Protein AF-A0A3D6EI21-F1 (afdb_monomer)

Radius of gyration: 33.59 Å; Cα contacts (8 Å, |Δi|>4): 11; chains: 1; bounding box: 94×49×69 Å

Structure (mmCIF, N/CA/C/O backbone):
data_AF-A0A3D6EI21-F1
#
_entry.id   AF-A0A3D6EI21-F1
#
loop_
_atom_site.group_PDB
_atom_site.id
_atom_site.type_symbol
_atom_site.label_atom_id
_atom_site.label_alt_id
_atom_site.label_comp_id
_atom_site.label_asym_id
_atom_site.label_entity_id
_atom_site.label_seq_id
_atom_site.pdbx_PDB_ins_code
_atom_site.Cartn_x
_atom_site.Cartn_y
_atom_site.Cartn_z
_atom_site.occupancy
_atom_site.B_iso_or_equiv
_atom_site.auth_seq_id
_atom_site.auth_comp_id
_atom_site.auth_asym_id
_atom_site.auth_atom_id
_atom_site.pdbx_PDB_model_num
ATOM 1 N N . MET A 1 1 ? 71.794 -12.183 -50.496 1.00 36.28 1 MET A N 1
ATOM 2 C CA . MET A 1 1 ? 73.024 -11.587 -51.060 1.00 36.28 1 MET A CA 1
ATOM 3 C C . MET A 1 1 ? 72.668 -10.945 -52.394 1.00 36.28 1 MET A C 1
ATOM 5 O O . MET A 1 1 ? 72.012 -11.634 -53.166 1.00 36.28 1 MET A O 1
ATOM 9 N N . PRO A 1 2 ? 73.088 -9.700 -52.698 1.00 51.09 2 PRO A N 1
ATOM 10 C CA . PRO A 1 2 ? 73.506 -8.626 -51.778 1.00 51.09 2 PRO A CA 1
ATOM 11 C C . PRO A 1 2 ? 72.330 -8.219 -50.838 1.00 51.09 2 PRO A C 1
ATOM 13 O O . PRO A 1 2 ? 71.806 -9.141 -50.211 1.00 51.09 2 PRO A O 1
ATOM 16 N N . VAL A 1 3 ? 71.847 -6.986 -50.601 1.00 43.09 3 VAL A N 1
ATOM 17 C CA . VAL A 1 3 ? 72.108 -5.610 -51.101 1.00 43.09 3 VAL A CA 1
ATOM 18 C C . VAL A 1 3 ? 71.792 -4.607 -49.966 1.00 43.09 3 VAL A C 1
ATOM 20 O O . VAL A 1 3 ? 71.117 -4.976 -49.004 1.00 43.09 3 VAL A O 1
ATOM 23 N N . ARG A 1 4 ? 72.237 -3.344 -50.061 1.00 41.50 4 ARG A N 1
ATOM 24 C CA . ARG A 1 4 ? 71.826 -2.234 -49.170 1.00 41.50 4 ARG A CA 1
ATOM 25 C C . ARG A 1 4 ? 72.081 -0.866 -49.840 1.00 41.50 4 ARG A C 1
ATOM 27 O O . ARG A 1 4 ? 72.950 -0.794 -50.700 1.00 41.50 4 ARG A O 1
ATOM 34 N N . LEU A 1 5 ? 71.434 0.182 -49.300 1.00 43.19 5 LEU A N 1
ATOM 35 C CA . LEU A 1 5 ? 71.646 1.641 -49.472 1.00 43.19 5 LEU A CA 1
ATOM 36 C C . LEU A 1 5 ? 70.818 2.238 -50.631 1.00 43.19 5 LEU A C 1
ATOM 38 O O . LEU A 1 5 ? 70.952 1.810 -51.765 1.00 43.19 5 LEU A O 1
ATOM 42 N N . HIS A 1 6 ? 69.924 3.205 -50.392 1.00 41.00 6 HIS A N 1
ATOM 43 C CA . HIS A 1 6 ? 70.313 4.525 -49.886 1.00 41.00 6 HIS A CA 1
ATOM 44 C C . HIS A 1 6 ? 69.335 5.228 -48.918 1.00 41.00 6 HIS A C 1
ATOM 46 O O . HIS A 1 6 ? 68.145 4.949 -48.838 1.00 41.00 6 HIS A O 1
ATOM 52 N N . SER A 1 7 ? 69.928 6.181 -48.204 1.00 42.75 7 SER A N 1
ATOM 53 C CA . SER A 1 7 ? 69.393 7.208 -47.302 1.00 42.75 7 SER A CA 1
ATOM 54 C C . SER A 1 7 ? 68.022 7.840 -47.620 1.00 42.75 7 SER A C 1
ATOM 56 O O . SER A 1 7 ? 67.874 8.559 -48.603 1.00 42.75 7 SER A O 1
ATOM 58 N N . MET A 1 8 ? 67.104 7.733 -46.655 1.00 38.47 8 MET A N 1
ATOM 59 C CA . MET A 1 8 ? 66.654 8.865 -45.820 1.00 38.47 8 MET A CA 1
ATOM 60 C C . MET A 1 8 ? 66.518 10.251 -46.491 1.00 38.47 8 MET A C 1
ATOM 62 O O . MET A 1 8 ? 67.499 10.978 -46.638 1.00 38.47 8 MET A O 1
ATOM 66 N N . SER A 1 9 ? 65.275 10.681 -46.716 1.00 44.03 9 SER A N 1
ATOM 67 C CA . SER A 1 9 ? 64.811 12.065 -46.506 1.00 44.03 9 SER A CA 1
ATOM 68 C C . SER A 1 9 ? 63.295 12.064 -46.299 1.00 44.03 9 SER A C 1
ATOM 70 O O . SER A 1 9 ? 62.599 11.213 -46.848 1.00 44.03 9 SER A O 1
ATOM 72 N N . THR A 1 10 ? 62.791 12.961 -45.453 1.00 41.53 10 THR A N 1
ATOM 73 C CA . THR A 1 10 ? 61.366 13.032 -45.094 1.00 41.53 10 THR A CA 1
ATOM 74 C C . THR A 1 10 ? 60.537 13.725 -46.170 1.00 41.53 10 THR A C 1
ATOM 76 O O . THR A 1 10 ? 60.956 14.740 -46.722 1.00 41.53 10 THR A O 1
ATOM 79 N N . GLU A 1 11 ? 59.350 13.178 -46.418 1.00 39.12 11 GLU A N 1
ATOM 80 C CA . GLU A 1 11 ? 58.375 13.633 -47.412 1.00 39.12 11 GLU A CA 1
ATOM 81 C C . GLU A 1 11 ? 57.889 15.074 -47.173 1.00 39.12 11 GLU A C 1
ATOM 83 O O . GLU A 1 11 ? 57.866 15.560 -46.039 1.00 39.12 11 GLU A O 1
ATOM 88 N N . SER A 1 12 ? 57.507 15.771 -48.246 1.00 46.62 12 SER A N 1
ATOM 89 C CA . SER A 1 12 ? 57.080 17.169 -48.192 1.00 46.62 12 SER A CA 1
ATOM 90 C C . SER A 1 12 ? 55.909 17.460 -49.136 1.00 46.62 12 SER A C 1
ATOM 92 O O . SER A 1 12 ? 55.960 17.147 -50.322 1.00 46.62 12 SER A O 1
ATOM 94 N N . THR A 1 13 ? 54.902 18.174 -48.609 1.00 45.28 13 THR A N 1
ATOM 95 C CA . THR A 1 13 ? 53.738 18.748 -49.331 1.00 45.28 13 THR A CA 1
ATOM 96 C C . THR A 1 13 ? 52.736 17.718 -49.910 1.00 45.28 13 THR A C 1
ATOM 98 O O . THR A 1 13 ? 53.074 16.542 -49.998 1.00 45.28 13 THR A O 1
ATOM 101 N N . PRO A 1 14 ? 51.495 18.110 -50.288 1.00 46.22 14 PRO A N 1
ATOM 102 C CA . PRO A 1 14 ? 50.895 19.450 -50.276 1.00 46.22 14 PRO A CA 1
ATOM 103 C C . PRO A 1 14 ? 49.663 19.600 -49.364 1.00 46.22 14 PRO A C 1
ATOM 105 O O . PRO A 1 14 ? 49.229 18.675 -48.685 1.00 46.22 14 PRO A O 1
ATOM 108 N N . ALA A 1 15 ? 49.105 20.813 -49.347 1.00 47.09 15 ALA A N 1
ATOM 109 C CA . ALA A 1 15 ? 47.841 21.127 -48.690 1.00 47.09 15 ALA A CA 1
ATOM 110 C C . ALA A 1 15 ? 46.719 21.274 -49.729 1.00 47.09 15 ALA A C 1
ATOM 112 O O . ALA A 1 15 ? 46.847 22.079 -50.651 1.00 47.09 15 ALA A O 1
ATOM 113 N N . GLU A 1 16 ? 45.593 20.585 -49.531 1.00 46.97 16 GLU A N 1
ATOM 114 C CA . GLU A 1 16 ? 44.366 20.797 -50.309 1.00 46.97 16 GLU A CA 1
ATOM 115 C C . GLU A 1 16 ? 43.190 21.163 -49.397 1.00 46.97 16 GLU A C 1
ATOM 117 O O . GLU A 1 16 ? 42.643 20.348 -48.655 1.00 46.97 16 GLU A O 1
ATOM 122 N N . CYS A 1 17 ? 42.800 22.437 -49.452 1.00 40.47 17 CYS A N 1
ATOM 123 C CA . CYS A 1 17 ? 41.667 22.976 -48.709 1.00 40.47 17 CYS A CA 1
ATOM 124 C C . CYS A 1 17 ? 40.381 22.777 -49.522 1.00 40.47 17 CYS A C 1
ATOM 126 O O . CYS A 1 17 ? 40.062 23.576 -50.409 1.00 40.47 17 CYS A O 1
ATOM 128 N N . HIS A 1 18 ? 39.653 21.690 -49.252 1.00 46.69 18 HIS A N 1
ATOM 129 C CA . HIS A 1 18 ? 38.447 21.375 -50.012 1.00 46.69 18 HIS A CA 1
ATOM 130 C C . HIS A 1 18 ? 37.273 22.313 -49.689 1.00 46.69 18 HIS A C 1
ATOM 132 O O . HIS A 1 18 ? 36.983 22.670 -48.548 1.00 46.69 18 HIS A O 1
ATOM 138 N N . ARG A 1 19 ? 36.610 22.747 -50.759 1.00 46.44 19 ARG A N 1
ATOM 139 C CA . ARG A 1 19 ? 35.742 23.926 -50.809 1.00 46.44 19 ARG A CA 1
ATOM 140 C C . ARG A 1 19 ? 34.309 23.602 -50.359 1.00 46.44 19 ARG A C 1
ATOM 142 O O . ARG A 1 19 ? 33.621 22.874 -51.064 1.00 46.44 19 ARG A O 1
ATOM 149 N N . GLY A 1 20 ? 33.825 24.235 -49.283 1.00 42.88 20 GLY A N 1
ATOM 150 C CA . GLY A 1 20 ? 32.382 24.494 -49.111 1.00 42.88 20 GLY A CA 1
ATOM 151 C C . GLY A 1 20 ? 31.652 23.927 -47.884 1.00 42.88 20 GLY A C 1
ATOM 152 O O . GLY A 1 20 ? 30.715 23.152 -48.043 1.00 42.88 20 GLY A O 1
ATOM 153 N N . SER A 1 21 ? 31.962 24.416 -46.678 1.00 46.69 21 SER A N 1
ATOM 154 C CA . SER A 1 21 ? 30.953 24.763 -45.650 1.00 46.69 21 SER A CA 1
ATOM 155 C C . SER A 1 21 ? 31.577 25.651 -44.568 1.00 46.69 21 SER A C 1
ATOM 157 O O . SER A 1 21 ? 32.773 25.560 -44.300 1.00 46.69 21 SER A O 1
ATOM 159 N N . ALA A 1 22 ? 30.804 26.582 -44.004 1.00 48.09 22 ALA A N 1
ATOM 160 C CA . ALA A 1 22 ? 31.361 27.729 -43.286 1.00 48.09 22 ALA A CA 1
ATOM 161 C C . ALA A 1 22 ? 31.659 27.462 -41.800 1.00 48.09 22 ALA A C 1
ATOM 163 O O . ALA A 1 22 ? 30.765 27.112 -41.033 1.00 48.09 22 ALA A O 1
ATOM 164 N N . SER A 1 23 ? 32.897 27.737 -41.374 1.00 44.16 23 SER A N 1
ATOM 165 C CA . SER A 1 23 ? 33.262 28.023 -39.974 1.00 44.16 23 SER A CA 1
ATOM 166 C C . SER A 1 23 ? 34.585 28.796 -39.879 1.00 44.16 23 SER A C 1
ATOM 168 O O . SER A 1 23 ? 35.558 28.348 -39.278 1.00 44.16 23 SER A O 1
ATOM 170 N N . CYS A 1 24 ? 34.619 30.005 -40.449 1.00 41.91 24 CYS A N 1
ATOM 171 C CA . CYS A 1 24 ? 35.608 31.002 -40.035 1.00 41.91 24 CYS A CA 1
ATOM 172 C C . CYS A 1 24 ? 35.237 31.489 -38.626 1.00 41.91 24 CYS A C 1
ATOM 174 O O . CYS A 1 24 ? 34.304 32.277 -38.490 1.00 41.91 24 CYS A O 1
ATOM 176 N N . SER A 1 25 ? 35.942 31.027 -37.586 1.00 45.97 25 SER A N 1
ATOM 177 C CA . SER A 1 25 ? 35.703 31.464 -36.202 1.00 45.97 25 SER A CA 1
ATOM 178 C C . SER A 1 25 ? 36.884 32.258 -35.643 1.00 45.97 25 SER A C 1
ATOM 180 O O . SER A 1 25 ? 37.873 31.722 -35.152 1.00 45.97 25 SER A O 1
ATOM 182 N N . PHE A 1 26 ? 36.725 33.568 -35.792 1.00 37.22 26 PHE A N 1
ATOM 183 C CA . PHE A 1 26 ? 37.452 34.689 -35.207 1.00 37.22 26 PHE A CA 1
ATOM 184 C C . PHE A 1 26 ? 38.112 34.452 -33.829 1.00 37.22 26 PHE A C 1
ATOM 186 O O . PHE A 1 26 ? 37.500 33.931 -32.896 1.00 37.22 26 PHE A O 1
ATOM 193 N N . SER A 1 27 ? 39.346 34.940 -33.673 1.00 47.06 27 SER A N 1
ATOM 194 C CA . SER A 1 27 ? 40.079 34.935 -32.403 1.00 47.06 27 SER A CA 1
ATOM 195 C C . SER A 1 27 ? 39.463 35.861 -31.348 1.00 47.06 27 SER A C 1
ATOM 197 O O . SER A 1 27 ? 39.300 37.051 -31.583 1.00 47.06 27 SER A O 1
ATOM 199 N N . GLY A 1 28 ? 39.296 35.347 -30.127 1.00 49.19 28 GLY A N 1
ATOM 200 C CA . GLY A 1 28 ? 39.482 36.129 -28.899 1.00 49.19 28 GLY A CA 1
ATOM 201 C C . GLY A 1 28 ? 38.420 37.172 -28.525 1.00 49.19 28 GLY A C 1
ATOM 202 O O . GLY A 1 28 ? 38.631 38.369 -28.688 1.00 49.19 28 GLY A O 1
ATOM 203 N N . VAL A 1 29 ? 37.386 36.735 -27.799 1.00 45.66 29 VAL A N 1
ATOM 204 C CA . VAL A 1 29 ? 36.722 37.574 -26.782 1.00 45.66 29 VAL A CA 1
ATOM 205 C C . VAL A 1 29 ? 36.754 36.828 -25.448 1.00 45.66 29 VAL A C 1
ATOM 207 O O . VAL A 1 29 ? 36.077 35.820 -25.272 1.00 45.66 29 VAL A O 1
ATOM 210 N N . SER A 1 30 ? 37.569 37.305 -24.503 1.00 47.84 30 SER A N 1
ATOM 211 C CA . SER A 1 30 ? 37.756 36.659 -23.195 1.00 47.84 30 SER A CA 1
ATOM 212 C C . SER A 1 30 ? 36.759 37.192 -22.161 1.00 47.84 30 SER A C 1
ATOM 214 O O . SER A 1 30 ? 37.069 38.069 -21.352 1.00 47.84 30 SER A O 1
ATOM 216 N N . THR A 1 31 ? 35.529 36.675 -22.182 1.00 42.12 31 THR A N 1
ATOM 217 C CA . THR A 1 31 ? 34.529 36.962 -21.144 1.00 42.12 31 THR A CA 1
ATOM 218 C C . THR A 1 31 ? 34.815 36.149 -19.879 1.00 42.12 31 THR A C 1
ATOM 220 O O . THR A 1 31 ? 34.469 34.973 -19.770 1.00 42.12 31 THR A O 1
ATOM 223 N N . LYS A 1 32 ? 35.410 36.790 -18.862 1.00 43.38 32 LYS A N 1
ATOM 224 C CA . LYS A 1 32 ? 35.494 36.230 -17.500 1.00 43.38 32 LYS A CA 1
ATOM 225 C C . LYS A 1 32 ? 34.096 36.120 -16.874 1.00 43.38 32 LYS A C 1
ATOM 227 O O . LYS A 1 32 ? 33.665 37.002 -16.135 1.00 43.38 32 LYS A O 1
ATOM 232 N N . VAL A 1 33 ? 33.395 35.018 -17.137 1.00 44.88 33 VAL A N 1
ATOM 233 C CA . VAL A 1 33 ? 32.158 34.670 -16.425 1.00 44.88 33 VAL A CA 1
ATOM 234 C C . VAL A 1 33 ? 32.505 34.314 -14.978 1.00 44.88 33 VAL A C 1
ATOM 236 O O . VAL A 1 33 ? 33.122 33.286 -14.698 1.00 44.88 33 VAL A O 1
ATOM 239 N N . VAL A 1 34 ? 32.113 35.182 -14.048 1.00 55.19 34 VAL A N 1
ATOM 240 C CA . VAL A 1 34 ? 32.356 35.004 -12.613 1.00 55.19 34 VAL A CA 1
ATOM 241 C C . VAL A 1 34 ? 31.551 33.821 -12.058 1.00 55.19 34 VAL A C 1
ATOM 243 O O . VAL A 1 34 ? 30.334 33.753 -12.206 1.00 55.19 34 VAL A O 1
ATOM 246 N N . GLY A 1 35 ? 32.249 32.918 -11.362 1.00 50.06 35 GLY A N 1
ATOM 247 C CA . GLY A 1 35 ? 31.737 32.157 -10.216 1.00 50.06 35 GLY A CA 1
ATOM 248 C C . GLY A 1 35 ? 30.405 31.406 -10.361 1.00 50.06 35 GLY A C 1
ATOM 249 O O . GLY A 1 35 ? 29.429 31.771 -9.714 1.00 50.06 35 GLY A O 1
ATOM 250 N N . ARG A 1 36 ? 30.384 30.268 -11.074 1.00 48.94 36 ARG A N 1
ATOM 251 C CA . ARG A 1 36 ? 29.279 29.274 -10.999 1.00 48.94 36 ARG A CA 1
ATOM 252 C C . ARG A 1 36 ? 29.726 27.887 -10.489 1.00 48.94 36 ARG A C 1
ATOM 254 O O . ARG A 1 36 ? 29.065 26.878 -10.708 1.00 48.94 36 ARG A O 1
ATOM 261 N N . SER A 1 37 ? 30.857 27.825 -9.786 1.00 49.81 37 SER A N 1
ATOM 262 C CA . SER A 1 37 ? 31.638 26.602 -9.526 1.00 49.81 37 SER A CA 1
ATOM 263 C C . SER A 1 37 ? 31.315 25.822 -8.236 1.00 49.81 37 SER A C 1
ATOM 265 O O . SER A 1 37 ? 32.064 24.909 -7.897 1.00 49.81 37 SER A O 1
ATOM 267 N N . LYS A 1 38 ? 30.228 26.129 -7.502 1.00 56.28 38 LYS A N 1
ATOM 268 C CA . LYS A 1 38 ? 29.905 25.422 -6.235 1.00 56.28 38 LYS A CA 1
ATOM 269 C C . LYS A 1 38 ? 28.430 25.049 -5.990 1.00 56.28 38 LYS A C 1
ATOM 271 O O . LYS A 1 38 ? 28.092 24.672 -4.876 1.00 56.28 38 LYS A O 1
ATOM 276 N N . TRP A 1 39 ? 27.560 25.113 -7.004 1.00 39.22 39 TRP A N 1
ATOM 277 C CA . TRP A 1 39 ? 26.138 24.725 -6.863 1.00 39.22 39 TRP A CA 1
ATOM 278 C C . TRP A 1 39 ? 25.684 23.604 -7.812 1.00 39.22 39 TRP A C 1
ATOM 280 O O . TRP A 1 39 ? 24.946 22.717 -7.391 1.00 39.22 39 TRP A O 1
ATOM 290 N N . SER A 1 40 ? 26.186 23.549 -9.052 1.00 50.81 40 SER A N 1
ATOM 291 C CA . SER A 1 40 ? 25.762 22.529 -10.035 1.00 50.81 40 SER A CA 1
ATOM 292 C C . SER A 1 40 ? 26.198 21.090 -9.704 1.00 50.81 40 SER A C 1
ATOM 294 O O . SER A 1 40 ? 25.734 20.152 -10.345 1.00 50.81 40 SER A O 1
ATOM 296 N N . SER A 1 41 ? 27.088 20.901 -8.725 1.00 50.75 41 SER A N 1
ATOM 297 C CA . SER A 1 41 ? 27.611 19.585 -8.323 1.00 50.75 41 SER A CA 1
ATOM 298 C C . SER A 1 41 ? 26.794 18.905 -7.219 1.00 50.75 41 SER A C 1
ATOM 300 O O . SER A 1 41 ? 26.939 17.702 -7.025 1.00 50.75 41 SER A O 1
ATOM 302 N N . ALA A 1 42 ? 25.960 19.659 -6.490 1.00 54.03 42 ALA A N 1
ATOM 303 C CA . ALA A 1 42 ? 25.191 19.159 -5.344 1.00 54.03 42 ALA A CA 1
ATOM 304 C C . ALA A 1 42 ? 23.820 18.573 -5.734 1.00 54.03 42 ALA A C 1
ATOM 306 O O . ALA A 1 42 ? 23.233 17.824 -4.961 1.00 54.03 42 ALA A O 1
ATOM 307 N N . ILE A 1 43 ? 23.325 18.889 -6.936 1.00 54.09 43 ILE A N 1
ATOM 308 C CA . ILE A 1 43 ? 22.033 18.423 -7.461 1.00 54.09 43 ILE A CA 1
ATOM 309 C C . ILE A 1 43 ?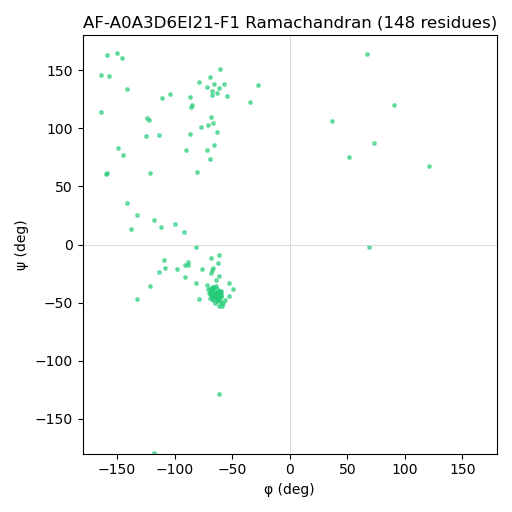 22.270 17.659 -8.772 1.00 54.09 43 ILE A C 1
ATOM 311 O O . ILE A 1 43 ? 21.804 18.048 -9.841 1.00 54.09 43 ILE A O 1
ATOM 315 N N . ARG A 1 44 ? 23.032 16.560 -8.703 1.00 55.38 44 ARG A N 1
ATOM 316 C CA . ARG A 1 44 ? 23.005 15.550 -9.771 1.00 55.38 44 ARG A CA 1
ATOM 317 C C . ARG A 1 44 ? 21.848 14.588 -9.492 1.00 55.38 44 ARG A C 1
ATOM 319 O O . ARG A 1 44 ? 21.872 13.952 -8.438 1.00 55.38 44 ARG A O 1
ATOM 326 N N . PRO A 1 45 ? 20.852 14.451 -10.385 1.00 49.28 45 PRO A N 1
ATOM 327 C CA . PRO A 1 45 ? 19.810 13.451 -10.203 1.00 49.28 45 PRO A CA 1
ATOM 328 C C . PRO A 1 45 ? 20.441 12.054 -10.232 1.00 49.28 45 PRO A C 1
ATOM 330 O O . PRO A 1 45 ? 21.176 11.711 -11.156 1.00 49.28 45 PRO A O 1
ATOM 333 N N . VAL A 1 46 ? 20.119 11.224 -9.236 1.00 63.19 46 VAL A N 1
ATOM 334 C CA . VAL A 1 46 ? 20.646 9.849 -9.080 1.00 63.19 46 VAL A CA 1
ATOM 335 C C . VAL A 1 46 ? 20.275 8.909 -10.248 1.00 63.19 46 VAL A C 1
ATOM 337 O O . VAL A 1 46 ? 20.791 7.805 -10.370 1.00 63.19 46 VAL A O 1
ATOM 340 N N . TRP A 1 47 ? 19.399 9.371 -11.140 1.00 46.72 47 TRP A N 1
ATOM 341 C CA . TRP A 1 47 ? 18.782 8.630 -12.238 1.00 46.72 47 TRP A CA 1
ATOM 342 C C . TRP A 1 47 ? 19.629 8.489 -13.517 1.00 46.72 47 TRP A C 1
ATOM 344 O O . TRP A 1 47 ? 19.169 7.872 -14.474 1.00 46.72 47 TRP A O 1
ATOM 354 N N . GLN A 1 48 ? 20.835 9.068 -13.578 1.00 55.81 48 GLN A N 1
ATOM 355 C CA . GLN A 1 48 ? 21.576 9.241 -14.843 1.00 55.81 48 GLN A CA 1
ATOM 356 C C . GLN A 1 48 ? 22.857 8.393 -14.977 1.00 55.81 48 GLN A C 1
ATOM 358 O O . GLN A 1 48 ? 23.689 8.639 -15.847 1.00 55.81 48 GLN A O 1
ATOM 363 N N . SER A 1 49 ? 23.046 7.376 -14.133 1.00 51.59 49 SER A N 1
ATOM 364 C CA . SER A 1 49 ? 24.131 6.389 -14.278 1.00 51.59 49 SER A CA 1
ATOM 365 C C . SER A 1 49 ? 23.654 5.011 -13.829 1.00 51.59 49 SER A C 1
ATOM 367 O O . SER A 1 49 ? 23.929 4.566 -12.720 1.00 51.59 49 SER A O 1
ATOM 369 N N . GLY A 1 50 ? 22.875 4.362 -14.698 1.00 46.91 50 GLY A N 1
ATOM 370 C CA . GLY A 1 50 ? 22.159 3.130 -14.378 1.00 46.91 50 GLY A CA 1
ATOM 371 C C . GLY A 1 50 ? 21.758 2.317 -15.606 1.00 46.91 50 GLY A C 1
ATOM 372 O O . GLY A 1 50 ? 20.578 2.048 -15.803 1.00 46.91 50 GLY A O 1
ATOM 373 N N . THR A 1 51 ? 22.726 1.875 -16.415 1.00 55.34 51 THR A N 1
ATOM 374 C CA . THR A 1 51 ? 22.525 0.737 -17.332 1.00 55.34 51 THR A CA 1
ATOM 375 C C . THR A 1 51 ? 22.403 -0.545 -16.504 1.00 55.34 51 THR A C 1
ATOM 377 O O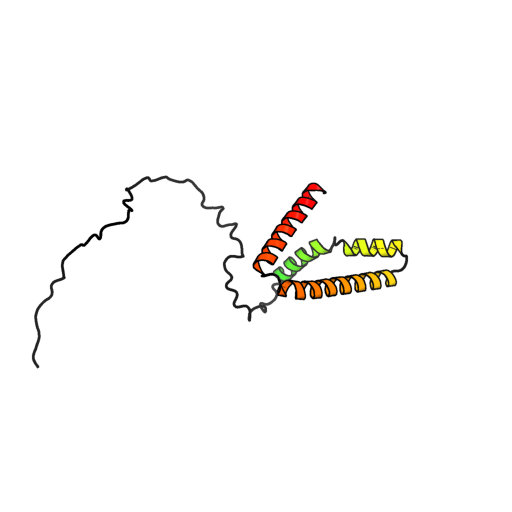 . THR A 1 51 ? 23.350 -1.322 -16.387 1.00 55.34 51 THR A O 1
ATOM 380 N N . MET A 1 52 ? 21.259 -0.719 -15.836 1.00 48.72 52 MET A N 1
ATOM 381 C CA . MET A 1 52 ? 21.025 -1.819 -14.903 1.00 48.72 52 MET A CA 1
ATOM 382 C C . MET A 1 52 ? 21.002 -3.162 -15.638 1.00 48.72 52 MET A C 1
ATOM 384 O O . MET A 1 52 ? 20.008 -3.526 -16.264 1.00 48.72 52 MET A O 1
ATOM 388 N N . ASN A 1 53 ? 22.083 -3.931 -15.502 1.00 50.78 53 ASN A N 1
ATOM 389 C CA . ASN A 1 53 ? 22.108 -5.348 -15.849 1.00 50.78 53 ASN A CA 1
ATOM 390 C C . ASN A 1 53 ? 21.294 -6.129 -14.797 1.00 50.78 53 ASN A C 1
ATOM 392 O O . ASN A 1 53 ? 21.823 -6.618 -13.796 1.00 50.78 53 ASN A O 1
ATOM 396 N N . LEU A 1 54 ? 19.969 -6.127 -14.970 1.00 62.47 54 LEU A N 1
ATOM 397 C CA . LEU A 1 54 ? 18.976 -6.362 -13.918 1.00 62.47 54 LEU A CA 1
ATOM 398 C C . LEU A 1 54 ? 18.772 -7.863 -13.608 1.00 62.47 54 LEU A C 1
ATOM 400 O O . LEU A 1 54 ? 17.695 -8.434 -13.794 1.00 62.47 54 LEU A O 1
ATOM 404 N N . ARG A 1 55 ? 19.839 -8.522 -13.136 1.00 65.12 55 ARG A N 1
ATOM 405 C CA . ARG A 1 55 ? 19.832 -9.951 -12.776 1.00 65.12 55 ARG A CA 1
ATOM 406 C C . ARG A 1 55 ? 20.471 -10.259 -11.418 1.00 65.12 55 ARG A C 1
ATOM 408 O O . ARG A 1 55 ? 19.861 -10.994 -10.648 1.00 65.12 55 ARG A O 1
ATOM 415 N N . HIS A 1 56 ? 21.653 -9.709 -11.113 1.00 57.25 56 HIS A N 1
ATOM 416 C CA . HIS A 1 56 ? 22.426 -10.068 -9.911 1.00 57.25 56 HIS A CA 1
ATOM 417 C C . HIS A 1 56 ? 23.274 -8.910 -9.337 1.00 57.25 56 HIS A C 1
ATOM 419 O O . HIS A 1 56 ? 24.474 -8.862 -9.571 1.00 57.25 56 HIS A O 1
ATOM 425 N N . ASP A 1 57 ? 22.671 -8.028 -8.533 1.00 52.69 57 ASP A N 1
ATOM 426 C CA . ASP A 1 57 ? 23.073 -7.863 -7.121 1.00 52.69 57 ASP A CA 1
ATOM 427 C C . ASP A 1 57 ? 21.987 -7.100 -6.336 1.00 52.69 57 ASP A C 1
ATOM 429 O O . ASP A 1 57 ? 21.699 -5.934 -6.589 1.00 52.69 57 ASP A O 1
ATOM 433 N N . MET A 1 58 ? 21.374 -7.800 -5.383 1.00 57.28 58 MET A N 1
ATOM 434 C CA . MET A 1 58 ? 20.475 -7.276 -4.346 1.00 57.28 58 MET A CA 1
ATOM 435 C C . MET A 1 58 ? 20.759 -8.027 -3.027 1.00 57.28 58 MET A C 1
ATOM 437 O O . MET A 1 58 ? 19.845 -8.389 -2.287 1.00 57.28 58 MET A O 1
ATOM 441 N N . ARG A 1 59 ? 22.034 -8.364 -2.765 1.00 61.41 59 ARG A N 1
ATOM 442 C CA . ARG A 1 59 ? 22.474 -9.124 -1.578 1.00 61.41 59 ARG A CA 1
ATOM 443 C C . ARG A 1 59 ? 23.681 -8.509 -0.860 1.00 61.41 59 ARG A C 1
ATOM 445 O O . ARG A 1 59 ? 24.373 -9.201 -0.114 1.00 61.41 59 ARG A O 1
ATOM 452 N N . GLY A 1 60 ? 23.877 -7.198 -0.990 1.00 65.12 60 GLY A N 1
ATOM 453 C CA . GLY A 1 60 ? 24.682 -6.452 -0.023 1.00 65.12 60 GLY A CA 1
ATOM 454 C C . GLY A 1 60 ? 24.120 -6.629 1.402 1.00 65.12 60 GLY A C 1
ATOM 455 O O . GLY A 1 60 ? 22.897 -6.606 1.576 1.00 65.12 60 GLY A O 1
ATOM 456 N N . PRO A 1 61 ? 24.964 -6.819 2.435 1.00 67.50 61 PRO A N 1
ATOM 457 C CA . PRO A 1 61 ? 24.489 -6.939 3.808 1.00 67.50 61 PRO A CA 1
ATOM 458 C C . PRO A 1 61 ? 23.771 -5.652 4.223 1.00 67.50 61 PRO A C 1
ATOM 460 O O . PRO A 1 61 ? 24.263 -4.548 3.980 1.00 67.50 61 PRO A O 1
ATOM 463 N N . MET A 1 62 ? 22.606 -5.792 4.859 1.00 67.69 62 MET A N 1
ATOM 464 C CA . MET A 1 62 ? 21.779 -4.660 5.279 1.00 67.69 62 MET A CA 1
ATOM 465 C C . MET A 1 62 ? 22.536 -3.810 6.306 1.00 67.69 62 MET A C 1
ATOM 467 O O . MET A 1 62 ? 22.548 -4.118 7.498 1.00 67.69 62 MET A O 1
ATOM 471 N N . ASN A 1 63 ? 23.171 -2.728 5.848 1.00 82.12 63 ASN A N 1
ATOM 472 C CA . ASN A 1 63 ? 23.783 -1.750 6.737 1.00 82.12 63 ASN A CA 1
ATOM 473 C C . ASN A 1 63 ? 22.705 -1.267 7.720 1.00 82.12 63 ASN A C 1
ATOM 475 O O . ASN A 1 63 ? 21.623 -0.852 7.300 1.00 82.12 63 ASN A O 1
ATOM 479 N N . ARG A 1 64 ? 22.998 -1.316 9.025 1.00 81.94 64 ARG A N 1
ATOM 480 C CA . ARG A 1 64 ? 22.063 -0.921 10.087 1.00 81.94 64 ARG A CA 1
ATOM 481 C C . ARG A 1 64 ? 21.497 0.486 9.850 1.00 81.94 64 ARG A C 1
ATOM 483 O O . ARG A 1 64 ? 20.322 0.706 10.125 1.00 81.94 64 ARG A O 1
ATOM 490 N N . SER A 1 65 ? 22.278 1.393 9.261 1.00 84.88 65 SER A N 1
ATOM 491 C CA . SER A 1 65 ? 21.808 2.719 8.849 1.00 84.88 65 SER A CA 1
ATOM 492 C C . SER A 1 65 ? 20.746 2.665 7.744 1.00 84.88 65 SER A C 1
ATOM 494 O O . SER A 1 65 ? 19.746 3.358 7.866 1.00 84.88 65 SER A O 1
ATOM 496 N N . LEU A 1 66 ? 20.901 1.820 6.714 1.00 87.06 66 LEU A N 1
ATOM 497 C CA . LEU A 1 66 ? 19.907 1.664 5.636 1.00 87.06 66 LEU A CA 1
ATOM 498 C C . LEU A 1 66 ? 18.591 1.069 6.144 1.00 87.06 66 LEU A C 1
ATOM 500 O O . LEU A 1 66 ? 17.522 1.471 5.684 1.00 87.06 66 LEU A O 1
ATOM 504 N N . PHE A 1 67 ? 18.661 0.138 7.102 1.00 89.62 67 PHE A N 1
ATOM 505 C CA . PHE A 1 67 ? 17.470 -0.374 7.780 1.00 89.62 67 PHE A CA 1
ATOM 506 C C . PHE A 1 67 ? 16.748 0.760 8.517 1.00 89.62 67 PHE A C 1
ATOM 508 O O . PHE A 1 67 ? 15.572 0.995 8.255 1.00 89.62 67 PHE A O 1
ATOM 515 N N . TRP A 1 68 ? 17.453 1.513 9.370 1.00 93.69 68 TRP A N 1
ATOM 516 C CA . TRP A 1 68 ? 16.841 2.594 10.145 1.00 93.69 68 TRP A CA 1
ATOM 517 C C . TRP A 1 68 ? 16.345 3.765 9.293 1.00 93.69 68 TRP A C 1
ATOM 519 O O . TRP A 1 68 ? 15.283 4.289 9.605 1.00 93.69 68 TRP A O 1
ATOM 529 N N . THR A 1 69 ? 17.031 4.164 8.215 1.00 91.12 69 THR A N 1
ATOM 530 C CA . THR A 1 69 ? 16.524 5.227 7.328 1.00 91.12 69 THR A CA 1
ATOM 531 C C . THR A 1 69 ? 15.282 4.775 6.573 1.00 91.12 69 THR A C 1
ATOM 533 O O . THR A 1 69 ? 14.291 5.494 6.561 1.00 91.12 69 THR A O 1
ATOM 536 N N . THR A 1 70 ? 15.298 3.572 5.987 1.00 90.00 70 THR A N 1
ATOM 537 C CA . THR A 1 70 ? 14.142 3.051 5.238 1.00 90.00 70 THR A CA 1
ATOM 538 C C . THR A 1 70 ? 12.950 2.842 6.167 1.00 90.00 70 THR A C 1
ATOM 540 O O . THR A 1 70 ? 11.845 3.276 5.848 1.00 90.00 70 THR A O 1
ATOM 543 N N . PHE A 1 71 ? 13.183 2.258 7.349 1.00 88.94 71 PHE A N 1
ATOM 544 C CA . PHE A 1 71 ? 12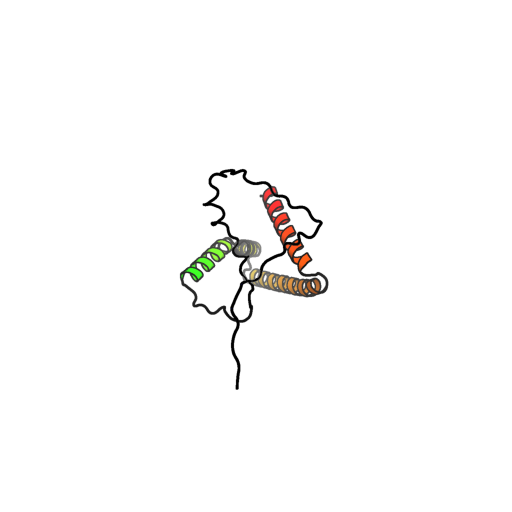.165 2.119 8.384 1.00 88.94 71 PHE A CA 1
ATOM 545 C C . PHE A 1 71 ? 11.625 3.484 8.809 1.00 88.94 71 PHE A C 1
ATOM 547 O O . PHE A 1 71 ? 10.425 3.681 8.731 1.00 88.94 71 PHE A O 1
ATOM 554 N N . ALA A 1 72 ? 12.471 4.450 9.183 1.00 89.31 72 ALA A N 1
ATOM 555 C CA . ALA A 1 72 ? 12.015 5.761 9.647 1.00 89.31 72 ALA A CA 1
ATOM 556 C C . ALA A 1 72 ? 11.247 6.552 8.574 1.00 89.31 72 ALA A C 1
ATOM 558 O O . ALA A 1 72 ? 10.257 7.196 8.904 1.00 89.31 72 ALA A O 1
ATOM 559 N N . THR A 1 73 ? 11.650 6.492 7.299 1.00 88.56 73 THR A N 1
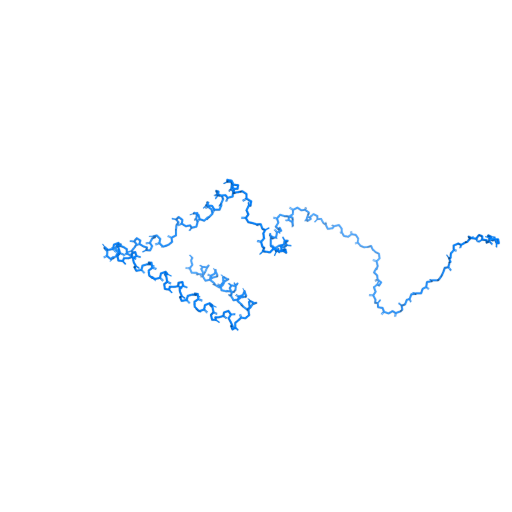ATOM 560 C CA . THR A 1 73 ? 10.926 7.167 6.208 1.00 88.56 73 THR A CA 1
ATOM 561 C C . THR A 1 73 ? 9.560 6.532 5.946 1.00 88.56 73 THR A C 1
ATOM 563 O O . THR A 1 73 ? 8.582 7.262 5.807 1.00 88.56 73 THR A O 1
ATOM 566 N N . VAL A 1 74 ? 9.464 5.197 5.916 1.00 85.06 74 VAL A N 1
ATOM 567 C CA . VAL A 1 74 ? 8.175 4.501 5.740 1.00 85.06 74 VAL A CA 1
ATOM 568 C C . VAL A 1 74 ? 7.296 4.677 6.980 1.00 85.06 74 VAL A C 1
ATOM 570 O O . VAL A 1 74 ? 6.144 5.070 6.863 1.00 85.06 74 VAL A O 1
ATOM 573 N N . PHE A 1 75 ? 7.849 4.490 8.178 1.00 84.44 75 PHE A N 1
ATOM 574 C CA . PHE A 1 75 ? 7.163 4.667 9.459 1.00 84.44 75 PHE A CA 1
ATOM 575 C C . PHE A 1 75 ? 6.634 6.096 9.637 1.00 84.44 75 PHE A C 1
ATOM 577 O O . PHE A 1 75 ? 5.502 6.263 10.065 1.00 84.44 75 PHE A O 1
ATOM 584 N N . LEU A 1 76 ? 7.375 7.137 9.243 1.00 82.75 76 LEU A N 1
ATOM 585 C CA . LEU A 1 76 ? 6.875 8.516 9.319 1.00 82.75 76 LEU A CA 1
ATOM 586 C C . LEU A 1 76 ? 5.727 8.798 8.326 1.00 82.75 76 LEU A C 1
ATOM 588 O O . LEU A 1 76 ? 4.913 9.681 8.587 1.00 82.75 76 LEU A O 1
ATOM 592 N N . ALA A 1 77 ? 5.626 8.041 7.228 1.00 82.25 77 ALA A N 1
ATOM 593 C CA . ALA A 1 77 ? 4.468 8.072 6.332 1.00 82.25 77 ALA A CA 1
ATOM 594 C C . ALA A 1 77 ? 3.283 7.220 6.848 1.00 82.25 77 ALA A C 1
ATOM 596 O O . ALA A 1 77 ? 2.133 7.604 6.653 1.00 82.25 77 ALA A O 1
ATOM 597 N N . GLU A 1 78 ? 3.562 6.103 7.531 1.00 82.38 78 GLU A N 1
ATOM 598 C CA . GLU A 1 78 ? 2.587 5.088 7.979 1.00 82.38 78 GLU A CA 1
ATOM 599 C C . GLU A 1 78 ? 2.004 5.320 9.391 1.00 82.38 78 GLU A C 1
ATOM 601 O O . GLU A 1 78 ? 0.877 4.923 9.675 1.00 82.38 78 GLU A O 1
ATOM 606 N N . VAL A 1 79 ? 2.730 5.979 10.303 1.00 70.62 79 VAL A N 1
ATOM 607 C CA . VAL A 1 79 ? 2.284 6.224 11.698 1.00 70.62 79 VAL A CA 1
ATOM 608 C C . VAL A 1 79 ? 1.044 7.112 11.765 1.00 70.62 79 VAL A C 1
ATOM 610 O O . VAL A 1 79 ? 0.232 6.978 12.677 1.00 70.62 79 VAL A O 1
ATOM 613 N N . GLY A 1 80 ? 0.896 8.011 10.794 1.00 61.62 80 GLY A N 1
ATOM 614 C CA . GLY A 1 80 ? -0.307 8.810 10.589 1.00 61.62 80 GLY A CA 1
ATOM 615 C C . GLY A 1 80 ? -1.215 8.267 9.486 1.00 61.62 80 GLY A C 1
ATOM 616 O O . GLY A 1 80 ? -2.013 9.048 8.957 1.00 61.62 80 GLY A O 1
ATOM 617 N N . ASP A 1 81 ? -1.073 7.000 9.067 1.00 75.38 81 ASP A N 1
ATOM 618 C CA . ASP A 1 81 ? -1.841 6.524 7.923 1.00 75.38 81 ASP A CA 1
ATOM 619 C C . ASP A 1 81 ? -3.347 6.479 8.207 1.00 75.38 81 ASP A C 1
ATOM 621 O O . ASP A 1 81 ? -3.851 6.078 9.262 1.00 75.38 81 ASP A O 1
ATOM 625 N N . LYS A 1 82 ? -4.078 6.916 7.186 1.00 73.44 82 LYS A N 1
ATOM 626 C CA . LYS A 1 82 ? -5.512 7.145 7.213 1.00 73.44 82 LYS A CA 1
ATOM 627 C C . LYS A 1 82 ? -6.284 5.838 7.361 1.00 73.44 82 LYS A C 1
ATOM 629 O O . LYS A 1 82 ? -7.411 5.896 7.843 1.00 73.44 82 LYS A O 1
ATOM 634 N N . THR A 1 83 ? -5.711 4.678 7.023 1.00 82.81 83 THR A N 1
ATOM 635 C CA . THR A 1 83 ? -6.364 3.379 7.250 1.00 82.81 83 THR A CA 1
ATOM 636 C C . THR A 1 83 ? -6.575 3.079 8.732 1.00 82.81 83 THR A C 1
ATOM 638 O O . THR A 1 83 ? -7.637 2.562 9.072 1.00 82.81 83 THR A O 1
ATOM 641 N N . GLN A 1 84 ? -5.661 3.467 9.633 1.00 83.19 84 GLN A N 1
ATOM 642 C CA . GLN A 1 84 ? -5.840 3.235 11.075 1.00 83.19 84 GLN A CA 1
ATOM 643 C C . GLN A 1 84 ? -7.003 4.066 11.634 1.00 83.19 84 GLN A C 1
ATOM 645 O O . GLN A 1 84 ? -7.899 3.530 12.289 1.00 83.19 84 GLN A O 1
ATOM 650 N N . LEU A 1 85 ? -7.053 5.362 11.303 1.00 83.56 85 LEU A N 1
ATOM 651 C CA . LEU A 1 85 ? -8.154 6.246 11.708 1.00 83.56 85 LEU A CA 1
ATOM 652 C C . LEU A 1 85 ? -9.483 5.880 11.026 1.00 83.56 85 LEU A C 1
ATOM 654 O O . LEU A 1 85 ? -10.535 5.940 11.665 1.00 83.56 85 LEU A O 1
ATOM 658 N N . ALA A 1 86 ? -9.458 5.453 9.760 1.00 83.94 86 ALA A N 1
ATOM 659 C CA . ALA A 1 86 ? -10.645 4.975 9.054 1.00 83.94 86 ALA A CA 1
ATOM 660 C C . ALA A 1 86 ? -11.188 3.678 9.674 1.00 83.94 86 ALA A C 1
ATOM 662 O O . ALA A 1 86 ? -12.393 3.574 9.900 1.00 83.94 86 ALA A O 1
ATOM 663 N N . ALA A 1 87 ? -10.313 2.727 10.019 1.00 84.44 87 ALA A N 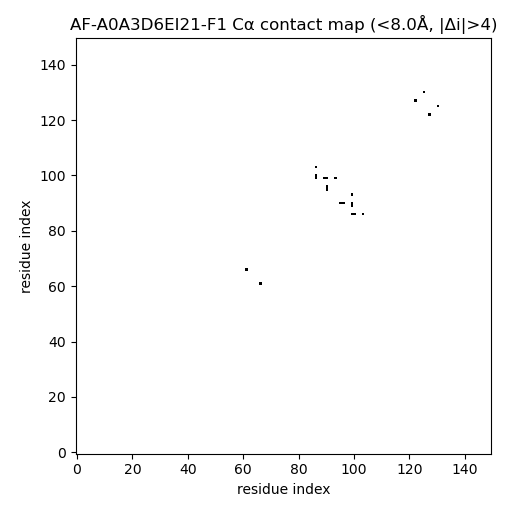1
ATOM 664 C CA . ALA A 1 87 ? -10.684 1.499 10.713 1.00 84.44 87 ALA A CA 1
ATOM 665 C C . ALA A 1 87 ? -11.284 1.796 12.095 1.00 84.44 87 ALA A C 1
ATOM 667 O O . ALA A 1 87 ? -12.372 1.306 12.386 1.00 84.44 87 ALA A O 1
ATOM 668 N N . MET A 1 88 ? -10.650 2.651 12.909 1.00 83.38 88 MET A N 1
ATOM 669 C CA . MET A 1 88 ? -11.203 3.078 14.205 1.00 83.38 88 MET A CA 1
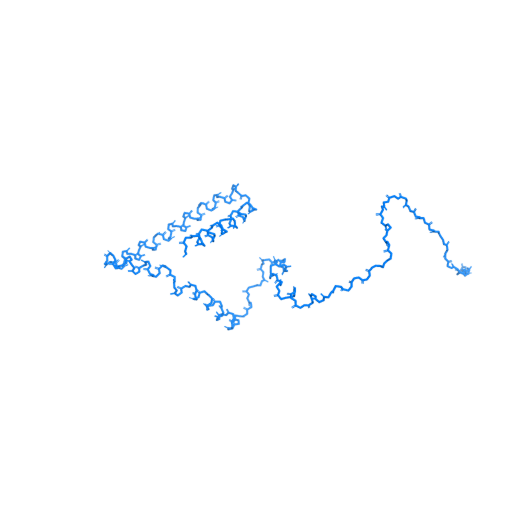ATOM 670 C C . MET A 1 88 ? -12.564 3.776 14.062 1.00 83.38 88 MET A C 1
ATOM 672 O O . MET A 1 88 ? -13.490 3.496 14.818 1.00 83.38 88 MET A O 1
ATOM 676 N N . THR A 1 89 ? -12.732 4.642 13.061 1.00 82.88 89 THR A N 1
ATOM 677 C CA . THR A 1 89 ? -14.016 5.322 12.813 1.00 82.88 89 THR A CA 1
ATOM 678 C C . THR A 1 89 ? -15.102 4.328 12.374 1.00 82.88 89 THR A C 1
ATOM 680 O O . THR A 1 89 ? -16.254 4.427 12.803 1.00 82.88 89 THR A O 1
ATOM 683 N N . ALA A 1 90 ? -14.746 3.330 11.559 1.00 83.00 90 ALA A N 1
ATOM 684 C CA . ALA A 1 90 ? -15.657 2.282 11.110 1.00 83.00 90 ALA A CA 1
ATOM 685 C C . ALA A 1 90 ? -16.043 1.299 12.233 1.00 83.00 90 ALA A C 1
ATOM 687 O O . ALA A 1 90 ? -17.210 0.903 12.315 1.00 83.00 90 ALA A O 1
ATOM 688 N N . THR A 1 91 ? -15.120 0.928 13.130 1.00 84.56 91 THR A N 1
ATOM 689 C CA . THR A 1 91 ? -15.440 0.085 14.297 1.00 84.56 91 THR A CA 1
ATOM 690 C C . THR A 1 91 ? -16.301 0.829 15.311 1.00 84.56 91 THR A C 1
ATOM 692 O O . THR A 1 91 ? -17.299 0.272 15.759 1.00 84.56 91 THR A O 1
ATOM 695 N N . VAL A 1 92 ? -16.016 2.106 15.595 1.00 83.25 92 VAL A N 1
ATOM 696 C CA . VAL A 1 92 ? -16.862 2.950 16.461 1.00 83.25 92 VAL A CA 1
ATOM 697 C C . VAL A 1 92 ? -18.280 3.103 15.897 1.00 83.25 92 VAL A C 1
ATOM 699 O O . VAL A 1 92 ? -19.245 3.032 16.653 1.00 83.25 92 VAL A O 1
ATOM 702 N N . ARG A 1 93 ? -18.444 3.260 14.574 1.00 80.44 93 ARG A N 1
ATOM 703 C CA . ARG A 1 93 ? -19.773 3.428 13.951 1.00 80.44 93 ARG A CA 1
ATOM 704 C C . ARG A 1 93 ? -20.590 2.131 13.837 1.00 80.44 93 ARG A C 1
ATOM 706 O O . ARG A 1 93 ? -21.806 2.210 13.692 1.00 80.44 93 ARG A O 1
ATOM 713 N N . SER A 1 94 ? -19.953 0.961 13.878 1.00 78.94 94 SER A N 1
ATOM 714 C CA . SER A 1 94 ? -20.615 -0.349 13.718 1.00 78.94 94 SER A CA 1
ATOM 715 C C . SER A 1 94 ? -20.712 -1.172 15.006 1.00 78.94 94 SER A C 1
ATOM 717 O O . SER A 1 94 ? -21.499 -2.113 15.068 1.00 78.94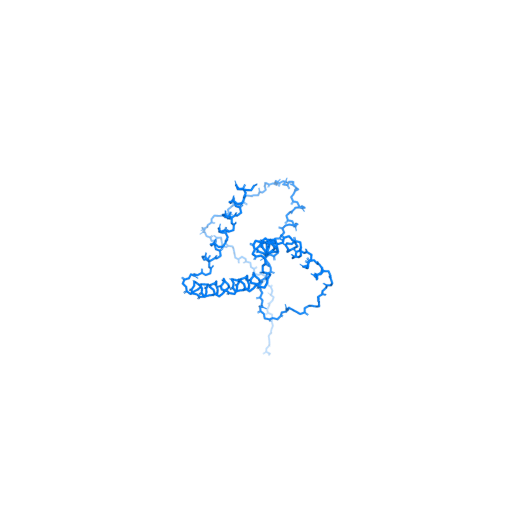 94 SER A O 1
ATOM 719 N N . GLY A 1 95 ? -19.886 -0.876 16.015 1.00 77.25 95 GLY A N 1
ATOM 720 C CA . GLY A 1 95 ? -19.756 -1.665 17.243 1.00 77.25 95 GLY A CA 1
ATOM 721 C C . GLY A 1 95 ? -19.120 -3.052 17.060 1.00 77.25 95 GLY A C 1
ATOM 722 O O . GLY A 1 95 ? -18.930 -3.760 18.046 1.00 77.25 95 GLY A O 1
ATOM 723 N N . GLN A 1 96 ? -18.774 -3.466 15.833 1.00 83.06 96 GLN A N 1
ATOM 724 C CA . GLN A 1 96 ? -18.344 -4.834 15.523 1.00 83.06 96 GLN A CA 1
ATOM 725 C C . GLN A 1 96 ? -16.976 -4.876 14.829 1.00 83.06 96 GLN A C 1
ATOM 727 O O . GLN A 1 96 ? -16.862 -4.817 13.604 1.00 83.06 96 GLN A O 1
ATOM 732 N N . ILE A 1 97 ? -15.925 -5.043 15.636 1.00 84.56 97 ILE A N 1
ATOM 733 C CA . ILE A 1 97 ? -14.521 -5.059 15.190 1.00 84.56 97 ILE A CA 1
ATOM 734 C C . ILE A 1 97 ? -14.268 -6.125 14.109 1.00 84.56 97 ILE A C 1
ATOM 736 O O . ILE A 1 97 ? -13.694 -5.818 13.065 1.00 84.56 97 ILE A O 1
ATOM 740 N N . TRP A 1 98 ? -14.742 -7.357 14.323 1.00 85.12 98 TRP A N 1
ATOM 741 C CA . TRP A 1 98 ? -14.549 -8.475 13.390 1.00 85.12 98 TRP A CA 1
ATOM 742 C C . TRP A 1 98 ? -15.189 -8.235 12.018 1.00 85.12 98 TRP A C 1
ATOM 744 O O . TRP A 1 98 ? -14.572 -8.519 10.992 1.00 85.12 98 TRP A O 1
ATOM 754 N N . THR A 1 99 ? -16.397 -7.667 11.992 1.00 86.69 99 THR A N 1
ATOM 755 C CA . THR A 1 99 ? -17.145 -7.390 10.759 1.00 86.69 99 THR A CA 1
ATOM 756 C C . THR A 1 99 ? -16.452 -6.310 9.925 1.00 86.69 99 THR A C 1
ATOM 758 O O . THR A 1 99 ? -16.329 -6.456 8.711 1.00 86.69 99 THR A O 1
ATOM 761 N N . VAL A 1 100 ? -15.921 -5.264 10.572 1.00 88.25 100 VAL A N 1
ATOM 762 C CA . VAL A 1 100 ? -15.128 -4.212 9.908 1.00 88.25 100 VAL A CA 1
ATOM 763 C C . VAL A 1 100 ? -13.793 -4.747 9.398 1.00 88.25 100 VAL A C 1
ATOM 765 O O . VAL A 1 100 ? -13.415 -4.424 8.275 1.00 88.25 100 VAL A O 1
ATOM 768 N N . PHE A 1 101 ? -13.098 -5.584 10.174 1.00 87.19 101 PHE A N 1
ATOM 769 C CA . PHE A 1 101 ? -11.842 -6.201 9.742 1.00 87.19 101 PHE A CA 1
ATOM 770 C C . PHE A 1 101 ? -12.040 -7.056 8.482 1.00 87.19 101 PHE A C 1
ATOM 772 O O . PHE A 1 101 ? -11.353 -6.845 7.484 1.00 87.19 101 PHE A O 1
ATOM 779 N N . LEU A 1 102 ? -13.040 -7.947 8.486 1.00 91.25 102 LEU A N 1
ATOM 780 C CA . LEU A 1 102 ? -13.395 -8.768 7.324 1.00 91.25 102 LEU A CA 1
ATOM 781 C C . LEU A 1 102 ? -13.791 -7.917 6.111 1.00 91.25 102 LEU A C 1
ATOM 783 O O . LEU A 1 102 ? -13.314 -8.178 5.007 1.00 91.25 102 LEU A O 1
ATOM 787 N N . ALA A 1 103 ? -14.611 -6.879 6.304 1.00 88.62 103 ALA A N 1
ATOM 788 C CA . ALA A 1 103 ? -15.015 -5.977 5.228 1.00 88.62 103 ALA A CA 1
ATOM 789 C C . ALA A 1 103 ? -13.827 -5.200 4.634 1.00 88.62 103 ALA A C 1
ATOM 791 O O . ALA A 1 103 ? -13.712 -5.106 3.414 1.00 88.62 103 ALA A O 1
ATOM 792 N N . ALA A 1 104 ? -12.917 -4.687 5.469 1.00 89.12 104 ALA A N 1
ATOM 793 C CA . ALA A 1 104 ? -11.724 -3.969 5.024 1.00 89.12 104 ALA A CA 1
ATOM 794 C C . ALA A 1 104 ? -10.736 -4.891 4.288 1.00 89.12 104 ALA A C 1
ATOM 796 O O . ALA A 1 104 ? -10.244 -4.531 3.218 1.00 89.12 104 ALA A O 1
ATOM 797 N N . SER A 1 105 ? -10.488 -6.100 4.808 1.00 90.69 105 SER A N 1
ATOM 798 C CA . SER A 1 105 ? -9.654 -7.103 4.132 1.00 90.69 105 SER A CA 1
ATOM 799 C C . SER A 1 105 ? -10.249 -7.530 2.787 1.00 90.69 105 SER A C 1
ATOM 801 O O . SER A 1 105 ? -9.533 -7.562 1.788 1.00 90.69 105 SER A O 1
ATOM 803 N N . ALA A 1 106 ? -11.558 -7.800 2.730 1.00 94.00 106 ALA A N 1
ATOM 804 C CA . ALA A 1 106 ? -12.242 -8.146 1.486 1.00 94.00 106 ALA A CA 1
ATOM 805 C C . ALA A 1 106 ? -12.215 -6.988 0.475 1.00 94.00 106 ALA A C 1
ATOM 807 O O . ALA A 1 106 ? -11.920 -7.209 -0.697 1.00 94.00 106 ALA A O 1
ATOM 808 N N . ALA A 1 107 ? -12.452 -5.748 0.918 1.00 91.25 107 ALA A N 1
ATOM 809 C CA . ALA A 1 107 ? -12.381 -4.564 0.065 1.00 91.25 107 ALA A CA 1
ATOM 810 C C . ALA A 1 107 ? -10.978 -4.360 -0.526 1.00 91.25 107 ALA A C 1
ATOM 812 O O . ALA A 1 107 ? -10.863 -4.089 -1.721 1.00 91.25 107 ALA A O 1
ATOM 813 N N . LEU A 1 108 ? -9.918 -4.547 0.271 1.00 91.56 108 LEU A N 1
ATOM 814 C CA . LEU A 1 108 ? -8.534 -4.467 -0.200 1.00 91.56 108 LEU A CA 1
ATOM 815 C C . LEU A 1 108 ? -8.233 -5.553 -1.244 1.00 91.56 108 LEU A C 1
ATOM 817 O O . LEU A 1 108 ? -7.749 -5.232 -2.326 1.00 91.56 108 LEU A O 1
ATOM 821 N N . VAL A 1 109 ? -8.586 -6.815 -0.969 1.00 95.94 109 VAL A N 1
ATOM 822 C CA . VAL A 1 109 ? -8.400 -7.930 -1.917 1.00 95.94 109 VAL A CA 1
ATOM 823 C C . VAL A 1 109 ? -9.164 -7.686 -3.221 1.00 95.94 109 VAL A C 1
ATOM 825 O O . VAL A 1 109 ? -8.593 -7.855 -4.297 1.00 95.94 109 VAL A O 1
ATOM 828 N N . CYS A 1 110 ? -10.418 -7.230 -3.154 1.00 96.31 110 CYS A N 1
ATOM 829 C CA . CYS A 1 110 ? -11.211 -6.888 -4.335 1.00 96.31 110 CYS A CA 1
ATOM 830 C C . CYS A 1 110 ? -10.599 -5.721 -5.126 1.00 96.31 110 CYS A C 1
ATOM 832 O O . CYS A 1 110 ? -10.483 -5.813 -6.347 1.00 96.31 110 CYS A O 1
ATOM 834 N N . ALA A 1 111 ? -10.158 -4.652 -4.456 1.00 94.50 111 ALA A N 1
ATOM 835 C CA . ALA A 1 111 ? -9.512 -3.512 -5.104 1.00 94.50 111 ALA A CA 1
ATOM 836 C C . ALA A 1 111 ? -8.200 -3.915 -5.799 1.00 94.50 111 ALA A C 1
ATOM 838 O O . ALA A 1 111 ? -7.971 -3.534 -6.948 1.00 94.50 111 ALA A O 1
ATOM 839 N N . THR A 1 112 ? -7.368 -4.741 -5.155 1.00 94.75 112 THR A N 1
ATOM 840 C CA . THR A 1 112 ? -6.146 -5.287 -5.763 1.00 94.75 112 THR A CA 1
ATOM 841 C C . THR A 1 112 ? -6.463 -6.216 -6.936 1.00 94.75 112 THR A C 1
ATOM 843 O O . THR A 1 112 ? -5.843 -6.081 -7.987 1.00 94.75 112 THR A O 1
ATOM 846 N N . ALA A 1 113 ? -7.445 -7.114 -6.813 1.00 95.56 113 ALA A N 1
ATOM 847 C CA . ALA A 1 113 ? -7.837 -8.024 -7.891 1.00 95.56 113 ALA A CA 1
ATOM 848 C C . ALA A 1 113 ? -8.360 -7.269 -9.125 1.00 95.56 113 ALA A C 1
ATOM 850 O O . ALA A 1 113 ? -7.933 -7.550 -10.245 1.00 95.56 113 ALA A O 1
ATOM 851 N N . ILE A 1 114 ? -9.219 -6.262 -8.923 1.00 95.69 114 ILE A N 1
ATOM 852 C CA . ILE A 1 114 ? -9.713 -5.378 -9.988 1.00 95.69 114 ILE A CA 1
ATOM 853 C C . ILE A 1 114 ? -8.553 -4.581 -10.602 1.00 95.69 114 ILE A C 1
ATOM 855 O O . ILE A 1 114 ? -8.441 -4.521 -11.825 1.00 95.69 114 ILE A O 1
ATOM 859 N N . GLY A 1 115 ? -7.656 -4.022 -9.784 1.00 94.31 115 GLY A N 1
ATOM 860 C CA . GLY A 1 115 ? -6.486 -3.275 -10.255 1.00 94.31 115 GLY A CA 1
ATOM 861 C C . GLY A 1 115 ? -5.525 -4.117 -11.101 1.00 94.31 115 GLY A C 1
ATOM 862 O O . GLY A 1 115 ? -5.073 -3.661 -12.150 1.00 94.31 115 GLY A O 1
ATOM 863 N N . VAL A 1 116 ? -5.258 -5.363 -10.698 1.00 92.88 116 VAL A N 1
ATOM 864 C CA . VAL A 1 116 ? -4.416 -6.308 -11.454 1.00 92.88 116 VAL A CA 1
ATOM 865 C C . VAL A 1 116 ? -5.108 -6.766 -12.740 1.00 92.88 116 VAL A C 1
ATOM 867 O O . VAL A 1 116 ? -4.462 -6.804 -13.786 1.00 92.88 116 VAL A O 1
ATOM 870 N N . ALA A 1 117 ? -6.411 -7.063 -12.703 1.00 93.62 117 ALA A N 1
ATOM 871 C CA . ALA A 1 117 ? -7.166 -7.470 -13.887 1.00 93.62 117 ALA A CA 1
ATOM 872 C C . ALA A 1 117 ? -7.260 -6.339 -14.927 1.00 93.62 117 ALA A C 1
ATOM 874 O O . ALA A 1 117 ? -6.914 -6.541 -16.092 1.00 93.62 117 ALA A O 1
ATOM 875 N N . LEU A 1 118 ? -7.660 -5.133 -14.506 1.00 90.69 118 LEU A N 1
ATOM 876 C CA . LEU A 1 118 ? -7.725 -3.961 -15.382 1.00 90.69 118 LEU A CA 1
ATOM 877 C C . LEU A 1 118 ? -6.336 -3.570 -15.888 1.00 90.69 118 LEU A C 1
ATOM 879 O O . LEU A 1 118 ? -6.179 -3.351 -17.085 1.00 90.69 118 LEU A O 1
ATOM 883 N N . GLY A 1 119 ? -5.320 -3.546 -15.020 1.00 87.38 119 GLY A N 1
ATOM 884 C CA . GLY A 1 119 ? -3.937 -3.279 -15.413 1.00 87.38 119 GLY A CA 1
ATOM 885 C C . GLY A 1 119 ? -3.438 -4.272 -16.465 1.00 87.38 119 GLY A C 1
ATOM 886 O O . GLY A 1 119 ? -2.966 -3.860 -17.521 1.00 87.38 119 GLY A O 1
ATOM 887 N N . GLY A 1 120 ? -3.610 -5.575 -16.226 1.00 87.38 120 GLY A N 1
ATOM 888 C CA . GLY A 1 120 ? -3.194 -6.641 -17.143 1.00 87.38 120 GLY A CA 1
ATOM 889 C C . GLY A 1 120 ? -3.882 -6.610 -18.513 1.00 87.38 120 GLY A C 1
ATOM 890 O O . GLY A 1 120 ? -3.289 -7.045 -19.499 1.00 87.38 120 GLY A O 1
ATOM 891 N N . VAL A 1 121 ? -5.097 -6.059 -18.607 1.00 86.62 121 VAL A N 1
ATOM 892 C CA . VAL A 1 121 ? -5.749 -5.755 -19.893 1.00 86.62 121 VAL A CA 1
ATOM 893 C C . VAL A 1 121 ? -5.187 -4.463 -20.496 1.00 86.62 121 VAL A C 1
ATOM 895 O O . VAL A 1 121 ? -4.818 -4.442 -21.668 1.00 86.62 121 VAL A O 1
ATOM 898 N N . LEU A 1 122 ? -5.064 -3.395 -19.706 1.00 84.88 122 LEU A N 1
ATOM 899 C CA . LEU A 1 122 ? -4.656 -2.064 -20.164 1.00 84.88 122 LEU A CA 1
ATOM 900 C C . LEU A 1 122 ? -3.226 -2.047 -20.737 1.00 84.88 122 LEU A C 1
ATOM 902 O O . LEU A 1 122 ? -3.002 -1.479 -21.806 1.00 84.88 122 LEU A O 1
ATOM 906 N N . PHE A 1 123 ? -2.284 -2.751 -20.098 1.00 82.94 123 PHE A N 1
ATOM 907 C CA . PHE A 1 123 ? -0.906 -2.935 -20.582 1.00 82.94 123 PHE A CA 1
ATOM 908 C C . PHE A 1 123 ? -0.811 -3.682 -21.928 1.00 82.94 123 PHE A C 1
ATOM 910 O O . PHE A 1 123 ? 0.234 -3.633 -22.571 1.00 82.94 123 PHE A O 1
ATOM 917 N N . ARG A 1 124 ? -1.874 -4.365 -22.386 1.00 81.94 124 ARG A N 1
ATOM 918 C CA . ARG A 1 124 ? -1.901 -5.040 -23.700 1.00 81.94 124 ARG A CA 1
ATOM 919 C C . ARG A 1 124 ? -2.372 -4.138 -24.842 1.00 81.94 124 ARG A C 1
ATOM 921 O O . ARG A 1 124 ? -2.164 -4.497 -25.997 1.00 81.94 124 ARG A O 1
ATOM 928 N N . TYR A 1 125 ? -2.986 -2.996 -24.530 1.00 82.62 125 TYR A N 1
ATOM 929 C CA . TYR A 1 125 ? -3.492 -2.032 -25.515 1.00 82.62 125 TYR A CA 1
ATOM 930 C C . TYR A 1 125 ? -2.750 -0.689 -25.499 1.00 82.62 125 TYR A C 1
ATOM 932 O O . TYR A 1 125 ? -2.755 0.010 -26.511 1.00 82.62 125 TYR A O 1
ATOM 940 N N . ILE A 1 126 ? -2.111 -0.313 -24.384 1.00 84.88 126 ILE A N 1
ATOM 941 C CA . ILE A 1 126 ? -1.436 0.982 -24.230 1.00 84.88 126 ILE A CA 1
ATOM 942 C C . ILE A 1 126 ? 0.092 0.794 -24.155 1.00 84.88 126 ILE A C 1
ATOM 944 O O . ILE A 1 126 ? 0.565 0.059 -23.287 1.00 84.88 126 ILE A O 1
ATOM 948 N N . PRO A 1 127 ? 0.891 1.476 -25.002 1.00 83.25 127 PRO A N 1
ATOM 949 C CA . PRO A 1 127 ? 2.351 1.414 -24.933 1.00 83.25 127 PRO A CA 1
ATOM 950 C C . PRO A 1 127 ? 2.886 2.110 -23.672 1.00 83.25 127 PRO A C 1
ATOM 952 O O . PRO A 1 127 ? 2.382 3.166 -23.279 1.00 83.25 127 PRO A O 1
ATOM 955 N N . GLU A 1 128 ? 3.964 1.579 -23.080 1.00 83.31 128 GLU A N 1
ATOM 956 C CA . GLU A 1 128 ? 4.548 2.077 -21.817 1.00 83.31 128 GLU A CA 1
ATOM 957 C C . GLU A 1 128 ? 4.772 3.596 -21.789 1.00 83.31 128 GLU A C 1
ATOM 959 O O . GLU A 1 128 ? 4.536 4.245 -20.769 1.00 83.31 128 GLU A O 1
ATOM 964 N N . SER A 1 129 ? 5.193 4.180 -22.915 1.00 84.25 129 SER A N 1
ATOM 965 C CA . SER A 1 129 ? 5.404 5.622 -23.076 1.00 84.25 129 SER A CA 1
ATOM 966 C C . SER A 1 129 ? 4.177 6.441 -22.666 1.00 84.25 129 SER A C 1
ATOM 968 O O . SER A 1 129 ? 4.312 7.427 -21.944 1.00 84.25 129 SER A O 1
ATOM 970 N N . ALA A 1 130 ? 2.979 6.020 -23.083 1.00 86.88 130 ALA A N 1
ATOM 971 C CA . ALA A 1 130 ? 1.734 6.706 -22.754 1.00 86.88 130 ALA A CA 1
ATOM 972 C C . ALA A 1 130 ? 1.352 6.513 -21.279 1.00 86.88 130 ALA A C 1
ATOM 974 O O . ALA A 1 130 ? 0.876 7.454 -20.649 1.00 86.88 130 ALA A O 1
ATOM 975 N N . ILE A 1 131 ? 1.633 5.342 -20.697 1.00 87.81 131 ILE A N 1
ATOM 976 C CA . ILE A 1 131 ? 1.379 5.054 -19.275 1.00 87.81 131 ILE A CA 1
ATOM 977 C C . ILE A 1 131 ? 2.277 5.920 -18.378 1.00 87.81 131 ILE A C 1
ATOM 979 O O . ILE A 1 131 ? 1.805 6.492 -17.397 1.00 87.81 131 ILE A O 1
ATOM 983 N N . LYS A 1 132 ? 3.553 6.097 -18.747 1.00 88.38 132 LYS A N 1
ATOM 984 C CA . LYS A 1 132 ? 4.503 6.962 -18.026 1.00 88.38 132 LYS A CA 1
ATOM 985 C C . LYS A 1 132 ? 4.087 8.437 -18.066 1.00 88.38 132 LYS A C 1
ATOM 987 O O . LYS A 1 132 ? 4.123 9.099 -17.030 1.00 88.38 132 LYS A O 1
ATOM 992 N N . TRP A 1 133 ? 3.640 8.936 -19.221 1.00 93.38 133 TRP A N 1
ATOM 993 C CA . TRP A 1 133 ? 3.081 10.290 -19.329 1.00 93.38 133 TRP A CA 1
ATOM 994 C C . TRP A 1 133 ? 1.766 10.442 -18.553 1.00 93.38 133 TRP A C 1
ATOM 996 O O . TRP A 1 133 ? 1.613 11.414 -17.819 1.00 93.38 133 TRP A O 1
ATOM 1006 N N . ALA A 1 134 ? 0.848 9.475 -18.644 1.00 91.44 134 ALA A N 1
ATOM 1007 C CA . ALA A 1 134 ? -0.417 9.501 -17.911 1.00 91.44 134 ALA A CA 1
ATOM 1008 C C . ALA A 1 134 ? -0.203 9.532 -16.388 1.00 91.44 134 ALA A C 1
ATOM 1010 O O . ALA A 1 134 ? -0.823 10.345 -15.707 1.00 91.44 134 ALA A O 1
ATOM 1011 N N . ALA A 1 135 ? 0.718 8.718 -15.860 1.00 91.06 135 ALA A N 1
ATOM 1012 C CA . ALA A 1 135 ? 1.068 8.714 -14.440 1.00 91.06 135 ALA A CA 1
ATOM 1013 C C . ALA A 1 135 ? 1.674 10.054 -13.980 1.00 91.06 135 ALA A C 1
ATOM 1015 O O . ALA A 1 135 ? 1.281 10.576 -12.937 1.00 91.06 135 ALA A O 1
ATOM 1016 N N . GLY A 1 136 ? 2.579 10.646 -14.771 1.00 94.44 136 GLY A N 1
ATOM 1017 C CA . GLY A 1 136 ? 3.161 11.961 -14.477 1.00 94.44 136 GLY A CA 1
ATOM 1018 C C . GLY A 1 136 ? 2.119 13.086 -14.473 1.00 94.44 136 GLY A C 1
ATOM 1019 O O . GLY A 1 136 ? 2.051 13.866 -13.524 1.00 94.44 136 GLY A O 1
ATOM 1020 N N . THR A 1 137 ? 1.256 13.131 -15.491 1.00 95.38 137 THR A N 1
ATOM 1021 C CA . THR A 1 137 ? 0.167 14.116 -15.584 1.00 95.38 137 THR A CA 1
ATOM 1022 C C . THR A 1 137 ? -0.856 13.939 -14.462 1.00 95.38 137 THR A C 1
ATOM 1024 O O . THR A 1 137 ? -1.268 14.928 -13.863 1.00 95.38 137 THR A O 1
ATOM 1027 N N . ALA A 1 138 ? -1.228 12.700 -14.119 1.00 94.06 138 ALA A N 1
ATOM 1028 C CA . ALA A 1 138 ? -2.129 12.417 -13.003 1.00 94.06 138 ALA A CA 1
ATOM 1029 C C . ALA A 1 138 ? -1.532 12.857 -11.656 1.00 94.06 138 ALA A C 1
ATOM 1031 O O . ALA A 1 138 ? -2.235 13.461 -10.849 1.00 94.06 138 ALA A O 1
ATOM 1032 N N . PHE A 1 139 ? -0.234 12.627 -11.429 1.00 94.44 139 PHE A N 1
ATOM 1033 C CA . PHE A 1 139 ? 0.455 13.083 -10.221 1.00 94.44 139 PHE A CA 1
ATOM 1034 C C . PHE A 1 139 ? 0.456 14.615 -10.099 1.00 94.44 139 PHE A C 1
ATOM 1036 O O . PHE A 1 139 ? 0.119 15.145 -9.042 1.00 94.44 139 PHE A O 1
ATOM 1043 N N . ILE A 1 140 ? 0.757 15.335 -11.188 1.00 96.12 140 ILE A N 1
ATOM 1044 C CA . ILE A 1 140 ? 0.703 16.807 -11.216 1.00 96.12 140 ILE A CA 1
ATOM 1045 C C . ILE A 1 140 ? -0.733 17.306 -10.996 1.00 96.12 140 ILE A C 1
ATOM 1047 O O . ILE A 1 140 ? -0.939 18.224 -10.206 1.00 96.12 140 ILE A O 1
ATOM 1051 N N . ALA A 1 141 ? -1.730 16.690 -11.638 1.00 96.31 141 ALA A N 1
ATOM 1052 C CA . ALA A 1 141 ? -3.133 17.073 -11.496 1.00 96.31 141 ALA A CA 1
ATOM 1053 C C . ALA A 1 141 ? -3.654 16.871 -10.062 1.00 96.31 141 ALA A C 1
ATOM 1055 O O . ALA A 1 141 ? -4.300 17.764 -9.520 1.00 96.31 141 ALA A O 1
ATOM 1056 N N . VAL A 1 142 ? -3.333 15.741 -9.420 1.00 94.75 142 VAL A N 1
ATOM 1057 C CA . VAL A 1 142 ? -3.693 15.479 -8.015 1.00 94.75 142 VAL A CA 1
ATOM 1058 C C . VAL A 1 142 ? -2.942 16.417 -7.069 1.00 94.75 142 VAL A C 1
ATOM 1060 O O . VAL A 1 142 ? -3.558 16.972 -6.163 1.00 94.75 142 VAL A O 1
ATOM 1063 N N . GLY A 1 143 ? -1.646 16.657 -7.292 1.00 93.31 143 GLY A N 1
ATOM 1064 C CA . GLY A 1 143 ? -0.863 17.603 -6.492 1.00 93.31 143 GLY A CA 1
ATOM 1065 C C . GLY A 1 143 ? -1.412 19.032 -6.563 1.00 93.31 143 GLY A C 1
ATOM 1066 O O . GLY A 1 143 ? -1.576 19.681 -5.533 1.00 93.31 143 GLY A O 1
ATOM 1067 N N . LEU A 1 144 ? -1.772 19.497 -7.763 1.00 96.56 144 LEU A N 1
ATOM 1068 C CA . LEU A 1 144 ? -2.376 20.814 -7.972 1.00 96.56 144 LEU A CA 1
ATOM 1069 C C . LEU A 1 144 ? -3.798 20.894 -7.392 1.00 96.56 144 LEU A C 1
ATOM 1071 O O . LEU A 1 144 ? -4.156 21.906 -6.799 1.00 96.56 144 LEU A O 1
ATOM 1075 N N . TRP A 1 145 ? -4.593 19.824 -7.503 1.00 96.75 145 TRP A N 1
ATOM 1076 C CA . TRP A 1 145 ? -5.913 19.744 -6.871 1.00 96.75 145 TRP A CA 1
ATOM 1077 C C . TRP A 1 145 ? -5.805 19.867 -5.350 1.00 96.75 145 TRP A C 1
ATOM 1079 O O . TRP A 1 145 ? -6.524 20.663 -4.755 1.00 96.75 145 TRP A O 1
ATOM 1089 N N . VAL A 1 146 ? -4.884 19.128 -4.718 1.00 94.12 146 VAL A N 1
ATOM 1090 C CA . VAL A 1 146 ? -4.626 19.219 -3.271 1.00 94.12 146 VAL A CA 1
ATOM 1091 C C . VAL A 1 146 ? -4.162 20.625 -2.881 1.00 94.12 146 VAL A C 1
ATOM 1093 O O . VAL A 1 146 ? -4.662 21.151 -1.896 1.00 94.12 146 VAL A O 1
ATOM 1096 N N . LEU A 1 147 ? -3.308 21.274 -3.680 1.00 93.69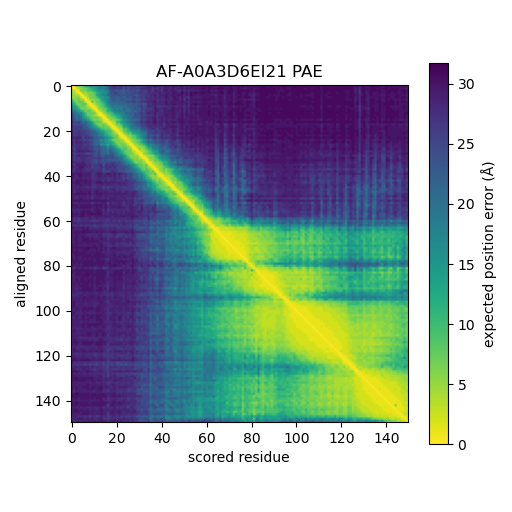 147 LEU A N 1
ATOM 1097 C CA . LEU A 1 147 ? -2.842 22.649 -3.441 1.00 93.69 147 LEU A CA 1
ATOM 1098 C C . LEU A 1 147 ? -3.946 23.724 -3.565 1.00 93.69 147 LEU A C 1
ATOM 1100 O O . LEU A 1 147 ? -3.779 24.827 -3.058 1.00 93.69 147 LEU A O 1
ATOM 1104 N N . ILE A 1 148 ? -5.056 23.428 -4.251 1.00 95.44 148 ILE A N 1
ATOM 1105 C CA . ILE A 1 148 ? -6.202 24.343 -4.428 1.00 95.44 148 ILE A CA 1
ATOM 1106 C C . ILE A 1 148 ? -7.335 24.052 -3.418 1.00 95.44 148 ILE A C 1
ATOM 1108 O O . ILE A 1 148 ? -8.181 24.912 -3.170 1.00 95.44 148 ILE A O 1
ATOM 1112 N N . LYS A 1 149 ? -7.383 22.840 -2.848 1.00 85.38 149 LYS A N 1
ATOM 1113 C CA . LYS A 1 149 ? -8.456 22.358 -1.952 1.00 85.38 149 LYS A CA 1
ATOM 1114 C C . LYS A 1 149 ? -8.054 22.195 -0.481 1.00 85.38 149 LYS A C 1
ATOM 1116 O O . LYS A 1 149 ? -8.960 21.963 0.322 1.00 85.38 149 LYS A O 1
ATOM 1121 N N . GLY A 1 150 ? -6.760 22.231 -0.161 1.00 61.06 150 GLY A N 1
ATOM 1122 C CA . GLY A 1 150 ? -6.196 22.116 1.191 1.00 61.06 150 GLY A CA 1
ATOM 1123 C C . GLY A 1 150 ? -5.670 23.443 1.712 1.00 61.06 150 GLY A C 1
ATOM 1124 O O . GLY A 1 150 ? -5.865 23.674 2.923 1.00 61.06 150 GLY A O 1
#

Mean predicted aligned error: 18.95 Å

Solvent-accessible surface area (backbone atoms only — not comparable to full-atom values): 10066 Å² total; per-residue (Å²): 127,84,88,84,88,82,82,88,81,85,89,78,87,86,88,81,86,82,89,86,80,93,76,89,77,80,86,84,82,88,76,83,78,78,83,75,88,86,58,76,78,81,71,65,73,86,84,79,79,70,90,71,76,88,83,82,86,93,74,76,80,82,48,69,64,60,51,53,50,54,48,51,58,50,45,71,60,54,78,73,34,63,64,60,58,49,48,53,52,50,24,70,75,64,75,39,60,67,62,46,51,52,50,53,53,50,50,49,52,51,52,51,52,51,52,52,54,53,45,66,53,46,64,75,78,48,59,67,73,60,54,55,50,51,53,52,52,50,50,51,51,51,52,51,48,48,73,75,75,110

pLDDT: mean 71.51, std 20.13, range [36.28, 96.75]

Foldseek 3Di:
DDDDDDDDDDDDDDDDDDDDDDDPDDDDDDDPPDDPPPDPVVDDPPPPPDPDPPDDDPDDPCDPVNVVVVCVVVCVVPVPDVVVVVLVVVCVVPVDNVVSVVVVVVVVVVVVVCVCVVVVVVPVPDPPVVVVVVVVVVVVVVVVVVVVVD

Secondary structure (DSSP, 8-state):
--------------------------S---------TTTTTT---GGGS----TTS---S---HHHHHHHHHHHHHHHTT-HHHHHH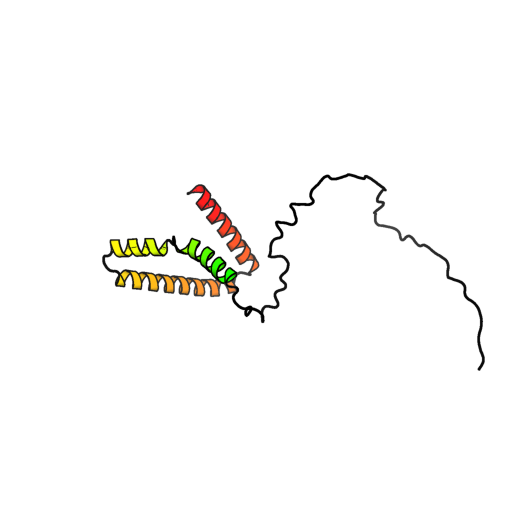HHHHHHHS-HHHHHHHHHHHHHHHHHHHHHHHHHHTTTS-HHHHHHHHHHHHHHHHHHHHHH-

Sequence (150 aa):
MPVRLHSMSTESTPAECHRGSASCSFSGVSTKVVGRSKWSSAIRPVWQSGTMNLRHDMRGPMNRSLFWTTFATVFLAEVGDKTQLAAMTATVRSGQIWTVFLAASAALVCATAIGVALGGVLFRYIPESAIKWAAGTAFIAVGLWVLIKG